Protein AF-A0A392UVP9-F1 (afdb_monomer)

Sequence (61 aa):
MRFPVYLQDITTMTAFRRDGHPSVYSKALSQKERQKQGSDCSHWCLPGVPDIWNEMLSAWL

Structure (mmCIF, N/CA/C/O backbone):
data_AF-A0A392UVP9-F1
#
_entry.id   AF-A0A392UVP9-F1
#
loop_
_atom_site.group_PDB
_atom_site.id
_atom_site.type_symbol
_atom_site.label_atom_id
_atom_site.label_alt_id
_atom_site.label_comp_id
_atom_site.label_asym_id
_atom_site.label_entity_id
_atom_site.label_seq_id
_atom_site.pdbx_PDB_ins_code
_atom_site.Cartn_x
_atom_site.Cartn_y
_atom_site.Cartn_z
_atom_site.occupancy
_atom_site.B_iso_or_equiv
_atom_site.auth_seq_id
_atom_site.auth_comp_id
_atom_site.auth_asym_id
_atom_site.auth_atom_id
_atom_site.pdbx_PDB_model_num
ATOM 1 N N . MET A 1 1 ? 10.631 15.343 -21.319 1.00 69.19 1 MET A N 1
ATOM 2 C CA . MET A 1 1 ? 11.279 15.309 -19.988 1.00 69.19 1 MET A CA 1
ATOM 3 C C . MET A 1 1 ? 12.782 15.443 -20.190 1.00 69.19 1 MET A C 1
ATOM 5 O O . MET A 1 1 ? 13.281 14.871 -21.146 1.00 69.19 1 MET A O 1
ATOM 9 N N . ARG A 1 2 ? 13.484 16.244 -19.372 1.00 90.06 2 ARG A N 1
ATOM 10 C CA . ARG A 1 2 ? 14.933 16.519 -19.526 1.00 90.06 2 ARG A CA 1
ATOM 11 C C . ARG A 1 2 ? 15.828 15.401 -18.964 1.00 90.06 2 ARG A C 1
ATOM 13 O O . ARG A 1 2 ? 16.996 15.328 -19.320 1.00 90.06 2 ARG A O 1
ATOM 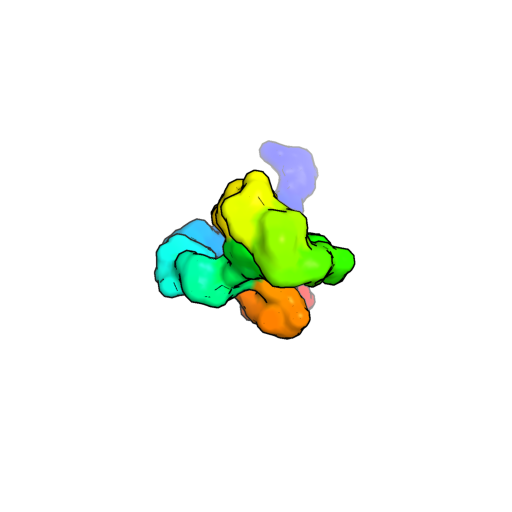20 N N . PHE A 1 3 ? 15.266 14.532 -18.128 1.00 93.19 3 PHE A N 1
ATOM 21 C CA . PHE A 1 3 ? 15.924 13.374 -17.526 1.00 93.19 3 PHE A CA 1
ATOM 22 C C . PHE A 1 3 ? 15.082 12.117 -17.792 1.00 93.19 3 PHE A C 1
ATOM 24 O O . PHE A 1 3 ? 13.857 12.254 -17.911 1.00 93.19 3 PHE A O 1
ATOM 31 N N . PRO A 1 4 ? 15.702 10.926 -17.913 1.00 91.56 4 PRO A N 1
ATOM 32 C CA . PRO A 1 4 ? 14.962 9.675 -18.024 1.00 91.56 4 PRO A CA 1
ATOM 33 C C . PRO A 1 4 ? 14.150 9.440 -16.747 1.00 91.56 4 PRO A C 1
ATOM 35 O O . PRO A 1 4 ? 14.660 9.594 -15.639 1.00 91.56 4 PRO A O 1
ATOM 38 N N . VAL A 1 5 ? 12.878 9.088 -16.916 1.00 91.88 5 VAL A N 1
ATOM 39 C CA . VAL A 1 5 ? 11.953 8.742 -15.833 1.00 91.88 5 VAL A CA 1
ATOM 40 C C . VAL A 1 5 ? 11.332 7.403 -16.187 1.00 91.88 5 VAL A C 1
ATOM 42 O O . VAL A 1 5 ? 10.825 7.237 -17.297 1.00 91.88 5 VAL A O 1
ATOM 45 N N . TYR A 1 6 ? 11.362 6.473 -15.240 1.00 91.50 6 TYR A N 1
ATOM 46 C CA . TYR A 1 6 ? 10.712 5.177 -15.369 1.00 91.50 6 TYR A CA 1
ATOM 47 C C . TYR A 1 6 ? 9.439 5.189 -14.535 1.00 91.50 6 TYR A C 1
ATOM 49 O O . TYR A 1 6 ? 9.463 5.518 -13.349 1.00 91.50 6 TYR A O 1
ATOM 57 N N . LEU A 1 7 ? 8.316 4.882 -15.178 1.00 93.81 7 LEU A N 1
ATOM 58 C CA . LEU A 1 7 ? 7.044 4.746 -14.488 1.00 93.81 7 LEU A CA 1
ATOM 59 C C . LEU A 1 7 ? 6.959 3.345 -13.892 1.00 93.81 7 LEU A C 1
ATOM 61 O O . LEU A 1 7 ? 6.973 2.356 -14.622 1.00 93.81 7 LEU A O 1
ATOM 65 N N . GLN A 1 8 ? 6.813 3.274 -12.576 1.00 94.75 8 GLN A N 1
ATOM 66 C CA . GLN A 1 8 ? 6.502 2.031 -11.896 1.00 94.75 8 GLN A CA 1
ATOM 67 C C . GLN A 1 8 ? 4.982 1.852 -11.850 1.00 94.75 8 GLN A C 1
ATOM 69 O O . GLN A 1 8 ? 4.300 2.422 -10.997 1.00 94.75 8 GLN A O 1
ATOM 74 N N . ASP A 1 9 ? 4.440 1.101 -12.809 1.00 96.62 9 ASP A N 1
ATOM 75 C CA . ASP A 1 9 ? 3.005 0.817 -12.856 1.00 96.62 9 ASP A CA 1
ATOM 76 C C . ASP A 1 9 ? 2.626 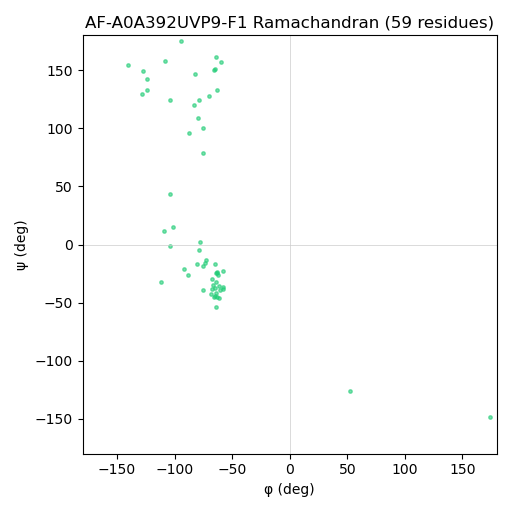-0.226 -11.794 1.00 96.62 9 ASP A C 1
ATOM 78 O O . ASP A 1 9 ? 2.824 -1.430 -11.955 1.00 96.62 9 ASP A O 1
ATOM 82 N N . ILE A 1 10 ? 2.082 0.270 -10.684 1.00 97.50 10 ILE A N 1
ATOM 83 C CA . ILE A 1 10 ? 1.601 -0.529 -9.553 1.00 97.50 10 ILE A CA 1
ATOM 84 C C . ILE A 1 10 ? 0.070 -0.631 -9.513 1.00 97.50 10 ILE A C 1
ATOM 86 O O . ILE A 1 10 ? -0.467 -1.263 -8.600 1.00 97.50 10 ILE A O 1
ATOM 90 N N . THR A 1 11 ? -0.660 -0.003 -10.444 1.00 97.44 11 THR A N 1
ATOM 91 C CA . THR A 1 11 ? -2.101 0.263 -10.294 1.00 97.44 11 THR A CA 1
ATOM 92 C C . THR A 1 11 ? -2.922 -1.021 -10.235 1.00 97.44 11 THR A C 1
ATOM 94 O O . THR A 1 11 ? -3.666 -1.231 -9.276 1.00 97.44 11 THR A O 1
ATOM 97 N N . THR A 1 12 ? -2.766 -1.906 -11.221 1.00 97.81 12 THR A N 1
ATOM 98 C CA . THR A 1 12 ? -3.564 -3.140 -11.314 1.00 97.81 12 THR A CA 1
ATOM 99 C C . THR A 1 12 ? -3.276 -4.087 -10.149 1.00 97.81 12 THR A C 1
ATOM 101 O O . THR A 1 12 ? -4.203 -4.590 -9.520 1.00 97.81 12 THR A O 1
ATOM 104 N N . MET A 1 13 ? -1.998 -4.279 -9.804 1.00 96.94 13 MET A N 1
ATOM 105 C CA . MET A 1 13 ? -1.600 -5.122 -8.671 1.00 96.94 13 MET A CA 1
ATOM 106 C C . MET A 1 13 ? -2.155 -4.582 -7.347 1.00 96.94 13 MET A C 1
ATOM 108 O O . MET A 1 13 ? -2.721 -5.331 -6.554 1.00 96.94 13 MET A O 1
ATOM 112 N N . THR A 1 14 ? -2.036 -3.273 -7.125 1.00 97.81 14 THR A N 1
ATOM 113 C CA . THR A 1 14 ? -2.520 -2.611 -5.906 1.00 97.81 14 THR A CA 1
ATOM 114 C C . THR A 1 14 ? -4.041 -2.692 -5.787 1.00 97.81 14 THR A C 1
ATOM 116 O O . THR A 1 14 ? -4.563 -2.922 -4.698 1.00 97.81 14 THR A O 1
ATOM 119 N N . ALA A 1 15 ? -4.771 -2.583 -6.902 1.00 97.31 15 ALA A N 1
ATOM 120 C CA . ALA A 1 15 ? -6.231 -2.670 -6.917 1.00 97.31 15 ALA A CA 1
ATOM 121 C C . ALA A 1 15 ? -6.771 -4.032 -6.437 1.00 97.31 15 ALA A C 1
ATOM 123 O O . ALA A 1 15 ? -7.883 -4.092 -5.901 1.00 97.31 15 ALA A O 1
ATOM 124 N N . PHE A 1 16 ? -5.992 -5.111 -6.579 1.00 97.81 16 PHE A N 1
ATOM 125 C CA . PHE A 1 16 ? -6.345 -6.430 -6.044 1.00 97.81 16 PHE A CA 1
ATOM 126 C C . PHE A 1 16 ? -6.194 -6.535 -4.522 1.00 97.81 16 PHE A C 1
ATOM 128 O O . PHE A 1 16 ? -6.744 -7.455 -3.922 1.00 97.81 16 PHE A O 1
ATOM 135 N N . ARG A 1 17 ? -5.478 -5.607 -3.880 1.00 97.62 17 ARG A N 1
ATOM 136 C CA . ARG A 1 17 ? -5.090 -5.698 -2.467 1.00 97.62 17 ARG A CA 1
ATOM 137 C C . ARG A 1 17 ? -5.916 -4.793 -1.558 1.00 97.62 17 ARG A C 1
ATOM 139 O O . ARG A 1 17 ? -5.377 -4.166 -0.660 1.00 97.62 17 ARG A O 1
ATOM 146 N N . ARG A 1 18 ? -7.241 -4.733 -1.732 1.00 96.19 18 ARG A N 1
ATOM 147 C CA . ARG A 1 18 ? -8.131 -3.941 -0.843 1.00 96.19 18 ARG A CA 1
ATOM 148 C C . ARG A 1 18 ? -8.038 -4.353 0.634 1.00 96.19 18 ARG A C 1
ATOM 150 O O . ARG A 1 18 ? -8.369 -3.571 1.517 1.00 96.19 18 ARG A O 1
ATOM 157 N N . ASP A 1 19 ? -7.596 -5.577 0.897 1.00 96.69 19 ASP A N 1
ATOM 158 C CA . ASP A 1 19 ? -7.319 -6.120 2.227 1.00 96.69 19 ASP A CA 1
ATOM 159 C C . ASP A 1 19 ? -6.046 -5.547 2.875 1.00 96.69 19 ASP A C 1
ATOM 161 O O . ASP A 1 19 ? -5.848 -5.708 4.074 1.00 96.69 19 ASP A O 1
ATOM 165 N N . GLY A 1 20 ? -5.191 -4.866 2.109 1.00 96.94 20 GLY A N 1
ATOM 166 C CA . GLY A 1 20 ? -3.962 -4.245 2.604 1.00 96.94 20 GLY A CA 1
ATOM 167 C C . GLY A 1 20 ? -4.161 -2.914 3.337 1.00 96.94 20 GLY A C 1
ATOM 168 O O . GLY A 1 20 ? -3.184 -2.360 3.843 1.00 96.94 20 GLY A O 1
ATOM 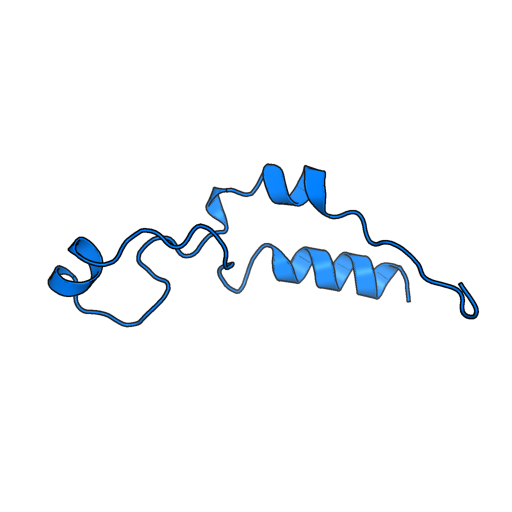169 N N . HIS A 1 21 ? -5.382 -2.377 3.385 1.00 97.69 21 HIS A N 1
ATOM 170 C CA . HIS A 1 21 ? -5.667 -1.093 4.024 1.00 97.69 21 HIS A CA 1
ATOM 171 C C . HIS A 1 21 ? -5.841 -1.216 5.554 1.00 97.69 21 HIS A C 1
ATOM 173 O O . HIS A 1 21 ? -6.422 -2.195 6.027 1.00 97.69 21 HIS A O 1
ATOM 179 N N . PRO A 1 22 ? -5.438 -0.201 6.348 1.00 96.00 22 PRO A N 1
ATOM 180 C CA . PRO A 1 22 ? -5.619 -0.198 7.801 1.00 96.00 22 PRO A CA 1
ATOM 181 C C . PRO A 1 22 ? -7.074 -0.216 8.258 1.00 96.00 22 PRO A C 1
ATOM 183 O O . PRO A 1 22 ? -7.349 -0.619 9.388 1.00 96.00 22 PRO A O 1
ATOM 186 N N . SER A 1 23 ? -8.021 0.235 7.432 1.00 94.50 23 SER A N 1
ATOM 187 C CA . SER A 1 23 ? -9.417 0.387 7.835 1.00 94.50 23 SER A CA 1
ATOM 188 C C . SER A 1 23 ? -9.522 1.215 9.131 1.00 94.50 23 SER A C 1
ATOM 190 O O . SER A 1 23 ? -8.979 2.316 9.215 1.00 94.50 23 SER A O 1
ATOM 192 N N . VAL A 1 24 ? -10.188 0.710 10.169 1.00 94.19 24 VAL A N 1
ATOM 193 C CA . VAL A 1 24 ? -10.331 1.376 11.479 1.00 94.19 24 VAL A CA 1
ATOM 194 C C . VAL A 1 24 ? -9.088 1.260 12.376 1.00 94.19 24 VAL A C 1
ATOM 196 O O . VAL A 1 24 ? -9.105 1.715 13.518 1.00 94.19 24 VAL A O 1
ATOM 199 N N . TYR A 1 25 ? -8.015 0.626 11.895 1.00 92.88 25 TYR A N 1
ATOM 200 C CA . TYR A 1 25 ? -6.776 0.376 12.638 1.00 92.88 25 TYR A CA 1
ATOM 201 C C . TYR A 1 25 ? -5.646 1.352 12.276 1.00 92.88 25 TYR A C 1
ATOM 203 O O . TYR A 1 25 ? -4.496 1.118 12.634 1.00 92.88 25 TYR A O 1
ATOM 211 N N . SER A 1 26 ? -5.956 2.470 11.610 1.00 89.75 26 SER A N 1
ATOM 212 C CA . SER A 1 26 ? -4.970 3.502 11.239 1.00 89.75 26 SER A CA 1
ATOM 213 C C . SER A 1 26 ? -4.335 4.226 12.436 1.00 89.75 26 SER A C 1
ATOM 215 O O . SER A 1 26 ? -3.303 4.877 12.286 1.00 89.75 26 SER A O 1
ATOM 217 N N . LYS A 1 27 ? -4.937 4.138 13.631 1.00 88.75 27 LYS A N 1
ATOM 218 C CA . LYS A 1 27 ? -4.444 4.749 14.875 1.00 88.75 27 LYS A CA 1
ATOM 219 C C . LYS A 1 27 ? -4.656 3.821 16.072 1.00 88.75 27 LYS A C 1
ATOM 221 O O . LYS A 1 27 ? -5.589 3.017 16.102 1.00 88.75 27 LYS A O 1
ATOM 226 N N . ALA A 1 28 ? -3.826 3.983 17.101 1.00 88.75 28 ALA A N 1
ATOM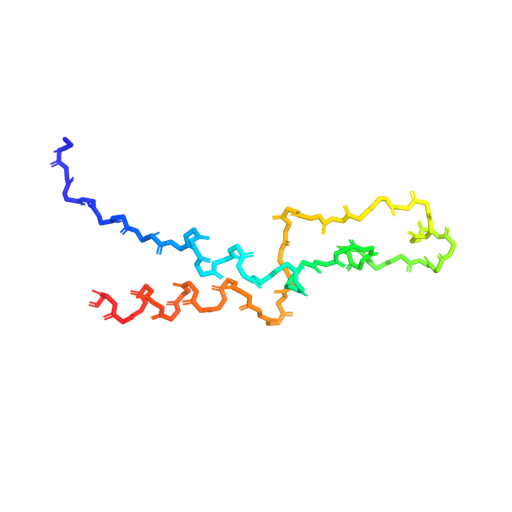 227 C CA . ALA A 1 28 ? -3.968 3.283 18.376 1.00 88.75 28 ALA A CA 1
ATOM 228 C C . ALA A 1 28 ? -5.109 3.890 19.214 1.00 88.75 28 ALA A C 1
ATOM 230 O O . ALA A 1 28 ? -4.878 4.682 20.121 1.00 88.75 28 ALA A O 1
ATOM 231 N N . LEU A 1 29 ? -6.350 3.539 18.875 1.00 90.75 29 LEU A N 1
ATOM 232 C CA . LEU A 1 29 ? -7.554 4.021 19.557 1.00 90.75 29 LEU A CA 1
ATOM 233 C C . LEU A 1 29 ? -8.224 2.932 20.399 1.00 90.75 29 LEU A C 1
ATOM 235 O O . LEU A 1 29 ? -8.088 1.734 20.124 1.00 90.75 29 LEU A O 1
ATOM 239 N N . SER A 1 30 ? -9.016 3.331 21.394 1.00 91.81 30 SER A N 1
ATOM 240 C CA . SER A 1 30 ? -9.916 2.405 22.088 1.00 91.81 30 SER A CA 1
ATOM 241 C C . SER A 1 30 ? -10.992 1.865 21.135 1.00 91.81 30 SER A C 1
ATOM 243 O O . SER A 1 30 ? -11.283 2.447 20.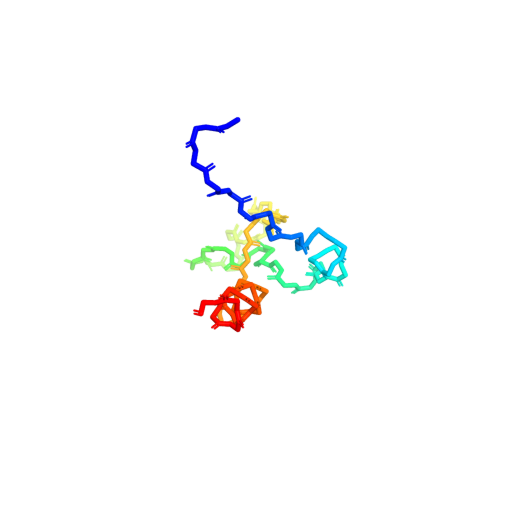088 1.00 91.81 30 SER A O 1
ATOM 245 N N . GLN A 1 31 ? -11.631 0.748 21.489 1.00 89.12 31 GLN A N 1
ATOM 246 C CA . GLN A 1 31 ? -12.682 0.151 20.655 1.00 89.12 31 GLN A CA 1
ATOM 247 C C . GLN A 1 31 ? -13.850 1.121 20.395 1.00 89.12 31 GLN A C 1
ATOM 249 O O . GLN A 1 31 ? -14.364 1.186 19.280 1.00 89.12 31 GLN A O 1
ATOM 254 N N . LYS A 1 32 ? -14.230 1.919 21.403 1.00 91.62 32 LYS A N 1
ATOM 255 C CA . LYS A 1 32 ? -15.311 2.913 21.298 1.00 91.62 32 LYS A CA 1
ATOM 256 C C . LYS A 1 32 ? -14.959 4.053 20.342 1.00 91.62 32 LYS A C 1
ATOM 258 O O . LYS A 1 32 ? -15.831 4.578 19.658 1.00 91.62 32 LYS A O 1
ATOM 263 N N . GLU A 1 33 ? -13.691 4.439 20.298 1.00 90.62 33 GLU A N 1
ATOM 264 C CA . GLU A 1 33 ? -13.197 5.459 19.375 1.00 90.62 33 GLU A CA 1
ATOM 265 C C . GLU A 1 33 ? -13.085 4.914 17.946 1.00 90.62 33 GLU A C 1
ATOM 267 O O . GLU A 1 33 ? -13.497 5.600 17.014 1.00 90.62 33 GLU A O 1
ATOM 272 N N . ARG A 1 34 ? -12.651 3.657 17.762 1.00 89.75 34 ARG A N 1
ATOM 273 C CA . ARG A 1 34 ? -12.599 3.004 16.438 1.00 89.75 34 ARG A CA 1
ATOM 274 C C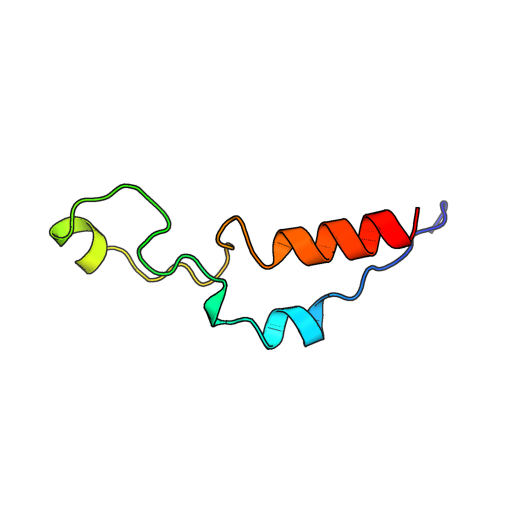 . ARG A 1 34 ? -13.966 2.877 15.778 1.00 89.75 34 ARG A C 1
ATOM 276 O O . ARG A 1 34 ? -14.065 3.052 14.576 1.00 89.75 34 ARG A O 1
ATOM 283 N N . GLN A 1 35 ? -15.024 2.630 16.550 1.00 87.00 35 GLN A N 1
ATOM 284 C CA . GLN A 1 35 ? -16.395 2.598 16.020 1.00 87.00 35 GLN A CA 1
ATOM 285 C C . GLN A 1 35 ? -16.862 3.951 15.465 1.00 87.00 35 GLN A C 1
ATOM 287 O O . GLN A 1 35 ? -17.759 3.993 14.628 1.00 87.00 35 GLN A O 1
ATOM 292 N N . LYS A 1 36 ? -16.278 5.056 15.944 1.00 89.19 36 LYS A N 1
ATOM 293 C CA . LYS A 1 36 ? -16.561 6.410 15.449 1.00 89.19 36 LYS A CA 1
ATOM 294 C C . LYS A 1 36 ? -15.607 6.836 14.339 1.00 89.19 36 LYS A C 1
ATOM 296 O O . LYS A 1 36 ? -15.912 7.772 13.605 1.00 89.19 36 LYS A O 1
ATOM 301 N N . GLN A 1 37 ? -14.447 6.194 14.245 1.00 83.69 37 GLN A N 1
ATOM 302 C CA . GLN A 1 37 ? -13.465 6.478 13.218 1.00 83.69 37 GLN A CA 1
ATOM 303 C C . GLN A 1 37 ? -13.900 5.801 11.913 1.00 83.69 37 GLN A C 1
ATOM 305 O O . GLN A 1 37 ? -14.138 4.597 11.871 1.00 83.69 37 GLN A O 1
ATOM 310 N N . GLY A 1 38 ? -14.021 6.586 10.841 1.00 89.50 38 GLY A N 1
ATOM 311 C CA . GLY A 1 38 ? -14.237 6.038 9.503 1.00 89.50 38 GLY A CA 1
ATOM 312 C C . GLY A 1 38 ? -13.097 5.101 9.087 1.00 89.50 38 GLY A C 1
ATOM 313 O O . GLY A 1 38 ? -11.983 5.192 9.607 1.00 89.50 38 GLY A O 1
ATOM 314 N N . SER A 1 39 ? -13.382 4.203 8.144 1.00 92.88 39 SER A N 1
ATOM 315 C CA . SER A 1 39 ? -12.384 3.283 7.594 1.00 92.88 39 SER A CA 1
ATOM 316 C C . SER A 1 39 ? -11.369 4.048 6.737 1.00 92.88 39 SER A C 1
ATOM 318 O O . SER A 1 39 ? -11.752 4.807 5.847 1.00 92.88 39 SER A O 1
ATOM 320 N N . ASP A 1 40 ? -10.079 3.867 7.017 1.00 94.31 40 ASP A N 1
ATOM 321 C CA . ASP A 1 40 ? -8.998 4.342 6.161 1.00 94.31 40 ASP A CA 1
ATOM 322 C C . ASP A 1 40 ? -8.800 3.381 4.985 1.00 94.31 40 ASP A C 1
ATOM 324 O O . ASP A 1 40 ? -8.314 2.262 5.164 1.00 94.31 40 ASP A O 1
ATOM 328 N N . CYS A 1 41 ? -9.182 3.840 3.793 1.00 95.06 41 CYS A N 1
ATOM 329 C CA . CYS A 1 41 ? -9.044 3.117 2.526 1.00 95.06 41 CYS A CA 1
ATOM 330 C C . CYS A 1 41 ? -7.972 3.731 1.609 1.00 95.06 41 CYS A C 1
ATOM 332 O O . CYS A 1 41 ? -7.934 3.417 0.422 1.00 95.06 41 CYS A O 1
ATOM 334 N N . SER A 1 42 ? -7.151 4.649 2.126 1.00 94.38 42 SER A N 1
ATOM 335 C CA . SER A 1 42 ? -6.157 5.385 1.334 1.00 94.38 42 SER A CA 1
ATOM 336 C C . SER A 1 42 ? -4.727 4.992 1.695 1.00 94.38 42 SER A C 1
ATOM 338 O O . SER A 1 42 ? -3.855 4.999 0.828 1.00 94.38 42 SER A O 1
ATOM 340 N N . HIS A 1 43 ? -4.480 4.643 2.959 1.00 96.38 43 HIS A N 1
ATOM 341 C CA . HIS A 1 43 ? -3.166 4.209 3.439 1.00 96.38 43 HIS A CA 1
ATOM 342 C C . HIS A 1 43 ? -3.025 2.687 3.433 1.00 96.38 43 HIS A C 1
ATOM 344 O O . HIS A 1 43 ? -3.982 1.963 3.177 1.00 96.38 43 HIS A O 1
ATOM 350 N N . TRP A 1 44 ? -1.829 2.197 3.750 1.00 97.69 44 TRP A N 1
ATOM 351 C CA . TRP A 1 44 ? -1.491 0.777 3.730 1.00 97.69 44 TRP A CA 1
ATOM 352 C C . TRP A 1 44 ? -0.954 0.320 5.080 1.00 97.69 44 TRP A C 1
ATOM 354 O O . TRP A 1 44 ? -0.219 1.053 5.743 1.00 97.69 44 TRP A O 1
ATOM 364 N N . CYS A 1 45 ? -1.311 -0.897 5.478 1.00 97.19 45 CYS A N 1
ATOM 365 C CA . CYS A 1 45 ? -0.649 -1.586 6.578 1.00 97.19 45 CYS A CA 1
ATOM 366 C C . CYS A 1 45 ? 0.807 -1.902 6.218 1.00 97.19 45 CYS A C 1
ATOM 368 O O . CYS A 1 45 ? 1.121 -2.149 5.051 1.00 97.19 45 CYS A O 1
ATOM 370 N N . LEU A 1 46 ? 1.663 -1.943 7.243 1.00 96.69 46 LEU A N 1
ATOM 371 C CA . LEU A 1 46 ? 3.036 -2.433 7.155 1.00 96.69 46 LEU A CA 1
ATOM 372 C C . LEU A 1 46 ? 3.245 -3.561 8.183 1.00 96.69 46 LEU A C 1
ATOM 374 O O . LEU A 1 46 ? 2.858 -3.381 9.344 1.00 96.69 46 LEU A O 1
ATOM 378 N N . PRO A 1 47 ? 3.851 -4.697 7.797 1.00 97.19 47 PRO A N 1
ATOM 379 C CA . PRO A 1 47 ? 4.249 -5.056 6.427 1.00 97.19 47 PRO A CA 1
ATOM 380 C C . PRO A 1 47 ? 3.035 -5.226 5.487 1.00 97.19 47 PRO A C 1
ATOM 382 O O . PRO A 1 47 ? 1.937 -5.552 5.945 1.00 97.19 47 PRO A O 1
ATOM 385 N N . GLY A 1 48 ? 3.204 -4.972 4.184 1.00 97.12 48 GLY A N 1
ATOM 386 C CA . GLY A 1 48 ? 2.096 -4.985 3.226 1.00 97.12 48 GLY A CA 1
ATOM 387 C C . GLY A 1 48 ? 2.421 -4.535 1.797 1.00 97.12 48 GLY A C 1
ATOM 388 O O . GLY A 1 48 ? 3.505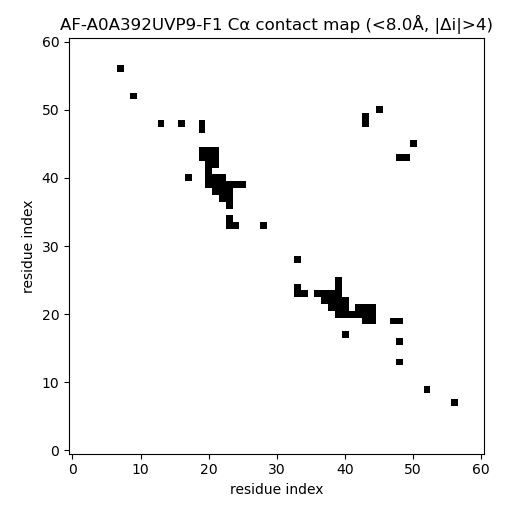 -4.749 1.268 1.00 97.12 48 GLY A O 1
ATOM 389 N N . VAL A 1 49 ? 1.431 -3.931 1.133 1.00 98.19 49 VAL A N 1
ATOM 390 C CA . VAL A 1 49 ? 1.483 -3.568 -0.299 1.00 98.19 49 VAL A CA 1
ATOM 391 C C . VAL A 1 49 ? 2.649 -2.628 -0.665 1.00 98.19 49 VAL A C 1
ATOM 393 O O . VAL A 1 49 ? 3.247 -2.828 -1.719 1.00 98.19 49 VAL A O 1
ATOM 396 N N . PRO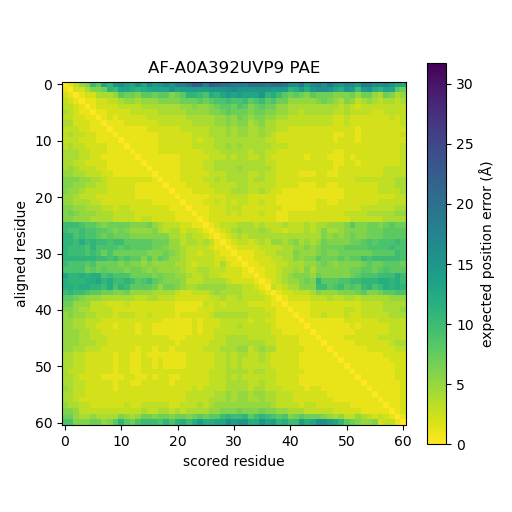 A 1 50 ? 3.050 -1.655 0.173 1.00 98.19 50 PRO A N 1
ATOM 397 C CA . PRO A 1 50 ? 4.225 -0.840 -0.125 1.00 98.19 50 PRO A CA 1
ATOM 398 C C . PRO A 1 50 ? 5.539 -1.629 -0.187 1.00 98.19 50 PRO A C 1
ATOM 400 O O . PRO A 1 50 ? 6.460 -1.201 -0.879 1.00 98.19 50 PRO A O 1
ATOM 403 N N . ASP A 1 51 ? 5.634 -2.785 0.477 1.00 98.31 51 ASP A N 1
ATOM 404 C CA . ASP A 1 51 ? 6.854 -3.597 0.457 1.00 98.31 51 ASP A CA 1
ATOM 405 C C . ASP A 1 51 ? 7.087 -4.192 -0.938 1.00 98.31 51 ASP A C 1
ATOM 407 O O . ASP A 1 51 ? 8.190 -4.089 -1.468 1.00 98.31 51 ASP A O 1
ATOM 411 N N . ILE A 1 52 ? 6.036 -4.692 -1.607 1.00 97.44 52 ILE A N 1
ATOM 412 C CA . ILE A 1 52 ? 6.164 -5.217 -2.978 1.00 97.44 52 ILE A CA 1
ATOM 413 C C . ILE A 1 52 ? 6.483 -4.107 -3.992 1.00 97.44 52 ILE A C 1
ATOM 415 O O . ILE A 1 52 ? 7.185 -4.343 -4.974 1.00 97.44 52 ILE A O 1
ATOM 419 N N . TRP A 1 53 ? 6.034 -2.869 -3.749 1.00 97.44 53 TRP A N 1
ATOM 420 C CA . TRP A 1 53 ? 6.455 -1.725 -4.563 1.00 97.44 53 TRP A CA 1
ATOM 421 C C . TRP A 1 53 ? 7.960 -1.478 -4.417 1.00 97.44 53 TRP A C 1
ATOM 423 O O . TRP A 1 53 ? 8.646 -1.250 -5.413 1.00 97.44 53 TRP A O 1
ATOM 433 N N . ASN A 1 54 ? 8.487 -1.573 -3.196 1.00 97.44 54 ASN A N 1
ATOM 434 C CA . ASN A 1 54 ? 9.915 -1.416 -2.937 1.00 97.44 54 ASN A CA 1
ATOM 435 C C . ASN A 1 54 ? 10.739 -2.566 -3.532 1.00 97.44 54 ASN A C 1
ATOM 437 O O . ASN A 1 54 ? 11.805 -2.315 -4.085 1.00 97.44 54 ASN A O 1
ATOM 441 N N . GLU A 1 55 ? 10.248 -3.806 -3.486 1.00 97.00 55 GLU A N 1
ATOM 442 C CA . GLU A 1 55 ? 10.906 -4.953 -4.127 1.00 97.00 55 GLU A CA 1
ATOM 443 C C . GLU A 1 55 ? 10.968 -4.795 -5.650 1.00 97.00 55 GLU A C 1
ATOM 445 O O . GLU A 1 55 ? 12.024 -4.982 -6.253 1.00 97.00 55 GLU A O 1
ATOM 450 N N . MET A 1 56 ? 9.866 -4.373 -6.278 1.00 95.31 56 MET A N 1
ATOM 451 C CA . MET A 1 56 ? 9.837 -4.070 -7.711 1.00 95.31 56 MET A CA 1
ATOM 452 C C . MET A 1 56 ? 10.812 -2.943 -8.081 1.00 95.31 56 MET A C 1
ATOM 454 O O . MET A 1 56 ? 11.466 -3.029 -9.118 1.00 95.31 56 MET A O 1
ATOM 458 N N . LEU A 1 57 ? 10.925 -1.906 -7.242 1.00 96.06 57 LEU A N 1
ATOM 459 C CA . LEU A 1 57 ? 11.889 -0.822 -7.439 1.00 96.06 57 LEU A CA 1
ATOM 460 C C . LEU A 1 57 ? 13.326 -1.337 -7.297 1.00 96.06 57 LEU A C 1
ATOM 462 O O . LEU A 1 57 ? 14.174 -1.029 -8.128 1.00 96.06 57 LEU A O 1
ATOM 466 N N . SER A 1 58 ? 13.591 -2.150 -6.273 1.00 96.69 58 SER A N 1
ATOM 467 C CA . SER A 1 58 ? 14.907 -2.739 -6.025 1.00 96.69 58 SER A CA 1
ATOM 468 C C . SER A 1 58 ? 15.347 -3.692 -7.132 1.00 96.69 58 SER A C 1
ATOM 470 O O . SER A 1 58 ? 16.541 -3.801 -7.367 1.00 96.69 58 SER A O 1
ATOM 472 N N . ALA A 1 59 ? 14.419 -4.393 -7.786 1.00 94.00 59 ALA A N 1
ATOM 473 C CA . ALA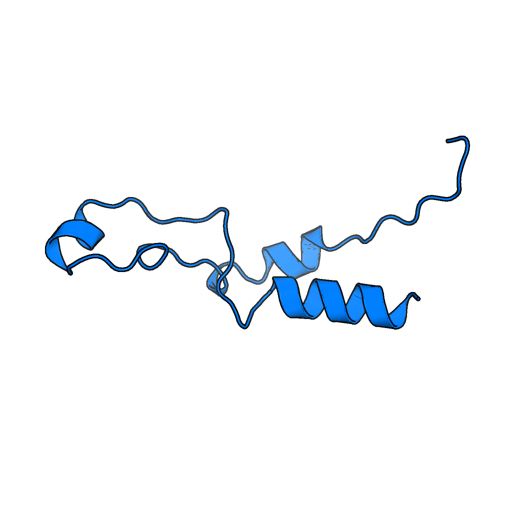 A 1 59 ? 14.723 -5.263 -8.922 1.00 94.00 59 ALA A CA 1
ATOM 474 C C . ALA A 1 59 ? 15.002 -4.485 -10.222 1.00 94.00 59 ALA A C 1
ATOM 476 O O . ALA A 1 59 ? 15.551 -5.048 -11.168 1.00 94.00 59 ALA A O 1
ATOM 477 N N . TRP A 1 60 ? 14.583 -3.218 -10.286 1.00 88.31 60 TRP A N 1
ATOM 478 C CA . TRP A 1 60 ? 14.805 -2.321 -11.423 1.00 88.31 60 TRP A CA 1
ATOM 479 C C . TRP A 1 60 ? 16.126 -1.541 -11.347 1.00 88.31 60 TRP A C 1
ATOM 481 O O . TRP A 1 60 ? 16.618 -1.114 -12.393 1.00 88.31 60 TRP A O 1
ATOM 491 N N . LEU A 1 61 ? 16.645 -1.306 -10.136 1.00 84.19 61 LEU A N 1
ATOM 492 C CA . LEU A 1 61 ? 17.920 -0.624 -9.865 1.00 84.19 61 LEU A CA 1
ATOM 493 C C . LEU A 1 61 ? 19.121 -1.554 -10.076 1.00 84.19 61 LEU A C 1
ATOM 495 O O . LEU A 1 61 ? 20.150 -1.037 -10.568 1.00 84.19 61 LEU A O 1
#

Solvent-accessible surface area (backbone atoms only — not comparable to full-atom values): 4004 Å² total; per-residue (Å²): 126,98,64,94,79,83,83,82,87,51,63,73,69,54,68,73,43,73,84,34,34,36,30,55,61,76,56,101,60,56,73,77,53,31,75,72,43,71,67,37,82,82,56,66,35,83,89,43,64,67,54,58,53,51,50,57,51,61,74,71,109

Foldseek 3Di:
DVDDDDDDPCPVVVVVPQVQFCFLNPDDDDPVVSVVDGTGSPDGDPVGDVVVVVVVVVVVD

Organism: NCBI:txid97028

Mean predicted aligned error: 3.89 Å

InterPro domains:
  IPR026057 Trichome birefringence-like, C-terminal domain [PF13839] (2-59)
  IPR029962 Trichome birefringence-like family [PTHR32285] (4-57)

Secondary structure (DSSP, 8-state):
--S-------HHHHHT-GGGS-BTTSS---HHHHTTSPPB-SS--SSSHHHHHHHHHHHH-

pLDDT: mean 93.7, std 4.85, range [69.19, 98.31]

Radius of gyration: 15.77 Å; Cα contacts (8 Å, |Δi|>4): 38; chains: 1; bounding box: 34×23×42 Å